Protein AF-A0AAV9CKK7-F1 (afdb_monomer)

Mean predicted aligned error: 11.3 Å

InterPro domains:
  IPR001563 Peptidase S10, serine carboxypeptidase [PF00450] (15-57)
  IPR001563 Peptidase S10, serine carboxypeptidase [PF00450] (59-123)
  IPR001563 Peptidase S10, serine carboxypeptidase [PR00724] (64-74)
  IPR001563 Peptidase S10, serine carboxypeptidase [PR00724] (100-125)
  IPR001563 Peptidase S10, serine carboxypeptidase [PTHR11802] (59-125)
  IPR029058 Alpha/Beta hydrolase fold [G3DSA:3.40.50.1820] (1-57)
  IPR029058 Alpha/Beta hydrolase fold [G3DSA:3.40.50.1820] (58-129)
  IPR029058 Alpha/Bet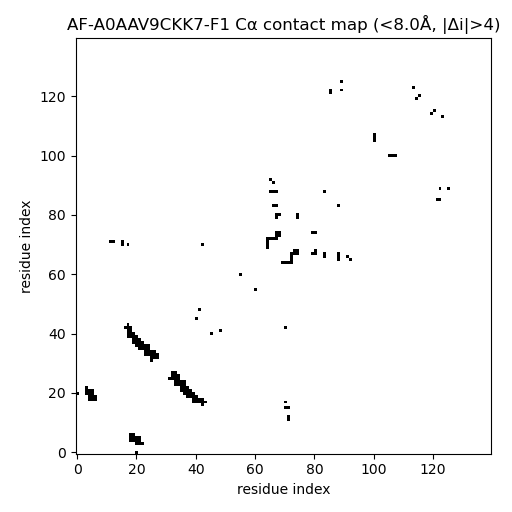a hydrolase fold [SSF53474] (8-125)

Structure (mmCIF, N/CA/C/O backbone):
data_AF-A0AAV9CKK7-F1
#
_entry.id   AF-A0AAV9CKK7-F1
#
loop_
_atom_site.group_PDB
_atom_site.id
_atom_site.type_symbol
_atom_site.label_atom_id
_atom_site.label_alt_id
_atom_site.label_comp_id
_atom_site.label_asym_id
_atom_site.label_entity_id
_atom_site.label_seq_id
_atom_site.pdbx_PDB_ins_code
_atom_site.Cartn_x
_atom_site.Cartn_y
_atom_site.Cartn_z
_atom_site.occupancy
_atom_site.B_iso_or_equiv
_atom_site.auth_seq_id
_atom_site.auth_comp_id
_atom_site.auth_asym_id
_atom_site.auth_atom_id
_atom_site.pdbx_PDB_model_num
ATOM 1 N N . MET A 1 1 ? -9.821 -16.388 -1.585 1.00 60.91 1 MET A N 1
ATOM 2 C CA . MET A 1 1 ? -8.817 -15.464 -2.141 1.00 60.91 1 MET A CA 1
ATOM 3 C C . MET A 1 1 ? -9.269 -14.935 -3.484 1.00 60.91 1 MET A C 1
ATOM 5 O O . MET A 1 1 ? -9.484 -13.742 -3.554 1.00 60.91 1 MET A O 1
ATOM 9 N N . GLU A 1 2 ? -9.561 -15.787 -4.476 1.00 76.69 2 GLU A N 1
ATOM 10 C CA . GLU A 1 2 ? -10.068 -15.324 -5.789 1.00 76.69 2 GLU A CA 1
ATOM 11 C C . GLU A 1 2 ? -11.272 -14.372 -5.714 1.00 76.69 2 GLU A C 1
ATOM 13 O O . GLU A 1 2 ? -11.337 -13.407 -6.459 1.00 76.69 2 GLU A O 1
ATOM 18 N N . ALA A 1 3 ? -12.207 -14.604 -4.786 1.00 87.81 3 ALA A N 1
ATOM 19 C CA . ALA A 1 3 ? -13.375 -13.736 -4.613 1.00 87.81 3 ALA A CA 1
ATOM 20 C C . ALA A 1 3 ? -13.034 -12.309 -4.138 1.00 87.81 3 ALA A C 1
ATOM 22 O O . ALA A 1 3 ? -13.814 -11.395 -4.380 1.00 87.81 3 ALA A O 1
ATOM 23 N N . ASP A 1 4 ? -11.883 -12.134 -3.487 1.00 93.62 4 ASP A N 1
ATOM 24 C CA . ASP A 1 4 ? -11.412 -10.850 -2.961 1.00 93.62 4 ASP A CA 1
ATOM 25 C C . ASP A 1 4 ? -10.362 -10.215 -3.888 1.00 93.62 4 ASP A C 1
ATOM 27 O O . ASP A 1 4 ? -9.793 -9.178 -3.548 1.00 93.62 4 ASP A O 1
ATOM 31 N N . LYS A 1 5 ? -10.058 -10.844 -5.035 1.00 92.69 5 LYS A N 1
ATOM 32 C CA . LYS A 1 5 ? -9.050 -10.359 -5.978 1.00 92.69 5 LYS A CA 1
ATOM 33 C C . LYS A 1 5 ? -9.504 -9.037 -6.593 1.00 92.69 5 LYS A C 1
ATOM 35 O O . LYS A 1 5 ? -10.627 -8.909 -7.078 1.00 92.69 5 LYS A O 1
ATOM 40 N N . ILE A 1 6 ? -8.617 -8.049 -6.564 1.00 92.62 6 ILE A N 1
ATOM 41 C CA . ILE A 1 6 ? -8.845 -6.727 -7.144 1.00 92.62 6 ILE A CA 1
ATOM 42 C C . ILE A 1 6 ? -8.119 -6.673 -8.488 1.00 92.62 6 ILE A C 1
ATOM 44 O O . ILE A 1 6 ? -6.895 -6.584 -8.537 1.00 92.62 6 ILE A O 1
ATOM 48 N N . ASP A 1 7 ? -8.876 -6.681 -9.585 1.00 90.19 7 ASP A N 1
ATOM 49 C CA . ASP A 1 7 ? -8.295 -6.625 -10.934 1.00 90.19 7 ASP A CA 1
ATOM 50 C C . ASP A 1 7 ? -7.576 -5.292 -11.201 1.00 90.19 7 ASP A C 1
ATOM 52 O O . ASP A 1 7 ? -6.510 -5.257 -11.815 1.00 90.19 7 ASP A O 1
ATOM 56 N N . ALA A 1 8 ? -8.159 -4.180 -10.740 1.00 89.06 8 ALA A N 1
ATOM 57 C CA . ALA A 1 8 ? -7.549 -2.856 -10.797 1.00 89.06 8 ALA A CA 1
ATOM 58 C C . ALA A 1 8 ? -8.213 -1.872 -9.818 1.00 89.06 8 ALA A C 1
ATOM 60 O O . ALA A 1 8 ? -9.434 -1.863 -9.654 1.00 89.06 8 ALA A O 1
ATOM 61 N N . LEU A 1 9 ? -7.417 -0.977 -9.234 1.00 87.56 9 LEU A N 1
ATOM 62 C CA . LEU A 1 9 ? -7.882 0.185 -8.481 1.00 87.56 9 LEU A CA 1
ATOM 63 C C . LEU A 1 9 ? -8.178 1.365 -9.415 1.00 87.56 9 LEU A C 1
ATOM 65 O O . LEU A 1 9 ? -7.601 1.514 -10.496 1.00 87.56 9 LEU A O 1
ATOM 69 N N . LEU A 1 10 ? -9.060 2.263 -8.974 1.00 86.69 10 LEU A N 1
ATOM 70 C CA . LEU A 1 10 ? -9.360 3.485 -9.714 1.00 86.69 10 LEU A CA 1
ATOM 71 C C . LEU A 1 10 ? -8.101 4.363 -9.820 1.00 86.69 10 LEU A C 1
ATOM 73 O O . LEU A 1 10 ? -7.563 4.813 -8.813 1.00 86.69 10 LEU A O 1
ATOM 77 N N . GLY A 1 11 ? -7.650 4.628 -11.048 1.00 82.56 11 GLY A N 1
ATOM 78 C CA . GLY A 1 11 ? -6.427 5.396 -11.308 1.00 82.56 11 GLY A CA 1
ATOM 79 C C . GLY A 1 11 ? -5.135 4.574 -11.268 1.00 82.56 11 GLY A C 1
ATOM 80 O O . GLY A 1 11 ? -4.062 5.152 -11.432 1.00 82.56 11 GLY A O 1
ATOM 81 N N . GLN A 1 12 ? -5.223 3.251 -11.096 1.00 84.31 12 GLN A N 1
ATOM 82 C CA . GLN A 1 12 ? -4.065 2.368 -11.184 1.00 84.31 12 GLN A CA 1
ATOM 83 C C . GLN A 1 12 ? -3.480 2.382 -12.608 1.00 84.31 12 GLN A C 1
ATOM 85 O O . GLN A 1 12 ? -4.230 2.256 -13.585 1.00 84.31 12 GLN A O 1
ATOM 90 N N . PRO A 1 13 ? -2.152 2.527 -12.758 1.00 81.00 13 PRO A N 1
ATOM 91 C CA . PRO A 1 13 ? -1.495 2.416 -14.055 1.00 81.00 13 PRO A CA 1
ATOM 92 C C . PRO A 1 13 ? -1.666 1.012 -14.651 1.00 81.00 13 PRO A C 1
ATOM 94 O O . PRO A 1 13 ? -1.811 0.018 -13.942 1.00 81.00 13 PRO A O 1
ATOM 97 N N . LYS A 1 14 ? -1.644 0.920 -15.984 1.00 80.69 14 LYS A N 1
ATOM 98 C CA . LYS A 1 14 ? -1.696 -0.372 -16.683 1.00 80.69 14 LYS A CA 1
ATOM 99 C C . LYS A 1 14 ? -0.351 -1.094 -16.573 1.00 80.69 14 LYS A C 1
ATOM 101 O O . LYS A 1 14 ? 0.686 -0.443 -16.613 1.00 80.69 14 LYS A O 1
ATOM 106 N N . GLY A 1 15 ? -0.382 -2.428 -16.542 1.00 76.88 15 GLY A N 1
ATOM 107 C CA . GLY A 1 15 ? 0.828 -3.262 -16.579 1.00 76.88 15 GLY A CA 1
ATOM 108 C C . GLY A 1 15 ? 1.486 -3.493 -15.219 1.00 76.88 15 GLY A C 1
ATOM 109 O O . GLY A 1 15 ? 2.684 -3.737 -15.161 1.00 76.88 15 GLY A O 1
ATOM 110 N N . VAL A 1 16 ? 0.713 -3.388 -14.139 1.00 79.06 16 VAL A N 1
ATOM 111 C CA . VAL A 1 16 ? 1.151 -3.777 -12.797 1.00 79.06 16 VAL A CA 1
ATOM 112 C C . VAL A 1 16 ? 1.248 -5.302 -12.728 1.00 79.06 16 VAL A C 1
ATOM 114 O O . VAL A 1 16 ? 0.309 -5.986 -13.128 1.00 79.06 16 VAL A O 1
ATOM 117 N N . ASP A 1 17 ? 2.383 -5.806 -12.249 1.00 83.12 17 ASP A N 1
ATOM 118 C CA . ASP A 1 17 ? 2.751 -7.228 -12.291 1.00 83.12 17 ASP A CA 1
ATOM 119 C C . ASP A 1 17 ? 2.744 -7.857 -10.890 1.00 83.12 17 ASP A C 1
ATOM 121 O O . ASP A 1 17 ? 3.752 -8.357 -10.404 1.00 83.12 17 ASP A O 1
ATOM 125 N N . PHE A 1 18 ? 1.616 -7.749 -10.191 1.00 86.31 18 PHE A N 1
ATOM 126 C CA . PHE A 1 18 ? 1.362 -8.456 -8.937 1.00 86.31 18 PHE A CA 1
ATOM 127 C C . PHE A 1 18 ? -0.136 -8.568 -8.674 1.00 86.31 18 PHE A C 1
ATOM 129 O O . PHE A 1 18 ? -0.938 -7.772 -9.171 1.00 86.31 18 PHE A O 1
ATOM 136 N N . ASP A 1 19 ? -0.493 -9.530 -7.830 1.00 90.44 19 ASP A N 1
ATOM 137 C CA . ASP A 1 19 ? -1.859 -9.706 -7.368 1.00 90.44 19 ASP A CA 1
ATOM 138 C C . ASP A 1 19 ? -2.134 -8.873 -6.109 1.00 90.44 19 ASP A C 1
ATOM 140 O O . ASP A 1 19 ? -1.287 -8.717 -5.228 1.00 90.44 19 ASP A O 1
ATOM 144 N N . GLN A 1 20 ? -3.351 -8.344 -6.020 1.00 91.88 20 GLN A N 1
ATOM 145 C CA . GLN A 1 20 ? -3.849 -7.584 -4.876 1.00 91.88 20 GLN A CA 1
ATOM 146 C C . GLN A 1 20 ? -5.255 -8.057 -4.511 1.00 91.88 20 GLN A C 1
ATOM 148 O O . GLN A 1 20 ? -6.040 -8.471 -5.368 1.00 91.88 20 GLN A O 1
ATOM 153 N N . TYR A 1 21 ? -5.567 -7.986 -3.225 1.00 94.25 21 TYR A N 1
ATOM 154 C CA . TYR A 1 21 ? -6.784 -8.525 -2.643 1.00 94.25 21 TYR A CA 1
ATOM 155 C C . TYR A 1 21 ? -7.328 -7.561 -1.597 1.00 94.25 21 TYR A C 1
ATOM 157 O O . TYR A 1 21 ? -6.562 -6.937 -0.860 1.00 94.25 21 TYR A O 1
ATOM 165 N N . GLY A 1 22 ? -8.646 -7.454 -1.492 1.00 94.88 22 GLY A N 1
ATOM 166 C CA . GLY A 1 22 ? -9.281 -6.658 -0.451 1.00 94.88 22 GLY A CA 1
ATOM 167 C C . GLY A 1 22 ? -10.633 -7.221 -0.063 1.00 94.88 22 GLY A C 1
ATOM 168 O O . GLY A 1 22 ? -11.443 -7.569 -0.918 1.00 94.88 22 GLY A 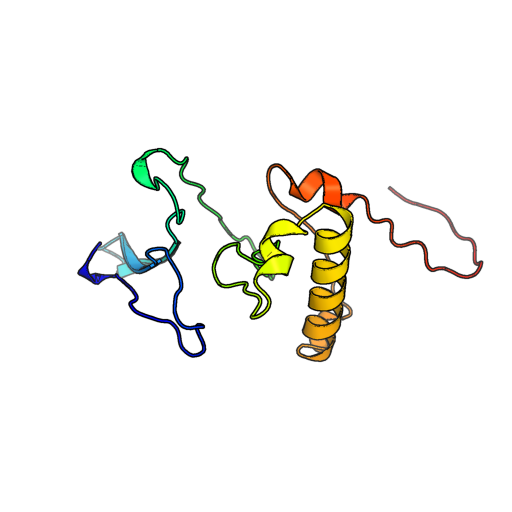O 1
ATOM 169 N N . GLY A 1 23 ? -10.888 -7.297 1.238 1.00 95.31 23 GLY A N 1
ATOM 170 C CA . GLY A 1 23 ? -12.098 -7.932 1.740 1.00 95.31 23 GLY A CA 1
ATOM 171 C C . GLY A 1 23 ? -12.256 -7.811 3.246 1.00 95.31 23 GLY A C 1
ATOM 172 O O . GLY A 1 23 ? -11.490 -7.127 3.925 1.00 95.31 23 GLY A O 1
ATOM 173 N N . TYR A 1 24 ? -13.273 -8.487 3.774 1.00 94.94 24 TYR A N 1
ATOM 174 C CA . TYR A 1 24 ? -13.552 -8.547 5.205 1.00 94.94 24 TYR A CA 1
ATOM 175 C C . TYR A 1 24 ? -13.381 -9.971 5.721 1.00 94.94 24 TYR A C 1
ATOM 177 O O . TYR A 1 24 ? -13.935 -10.913 5.160 1.00 94.94 24 TYR A O 1
ATOM 185 N N . VAL A 1 25 ? -12.683 -10.114 6.845 1.00 95.88 25 VAL A N 1
ATOM 186 C CA . VAL A 1 25 ? -12.599 -11.373 7.591 1.00 95.88 25 VAL A CA 1
ATOM 187 C C . VAL A 1 25 ? -13.426 -11.238 8.862 1.00 95.88 25 VAL A C 1
ATOM 189 O O . VAL A 1 25 ? -13.166 -10.364 9.692 1.00 95.88 25 VAL A O 1
ATOM 192 N N . THR A 1 26 ? -14.441 -12.089 9.027 1.00 96.38 26 THR A N 1
ATOM 193 C CA . THR A 1 26 ? -15.234 -12.152 10.261 1.00 96.38 26 THR A CA 1
ATOM 194 C C . THR A 1 26 ? -14.362 -12.646 11.411 1.00 96.38 26 THR A C 1
ATOM 196 O O . THR A 1 26 ? -13.825 -13.749 11.361 1.00 96.38 26 THR A O 1
ATOM 199 N N . VAL A 1 27 ? -14.247 -11.837 12.463 1.00 97.00 27 VAL A N 1
ATOM 200 C CA . VAL A 1 27 ? -13.470 -12.155 13.673 1.00 97.00 27 VAL A CA 1
ATOM 201 C C . VAL A 1 27 ? -14.357 -12.547 14.849 1.00 97.00 27 VAL A C 1
ATOM 203 O O . VAL A 1 27 ? -13.896 -13.201 15.779 1.00 97.00 27 VAL A O 1
ATOM 206 N N . ASP A 1 28 ? -15.635 -12.163 14.817 1.00 95.44 28 ASP A N 1
ATOM 207 C CA . ASP A 1 28 ? -16.615 -12.592 15.807 1.00 95.44 28 ASP A CA 1
ATOM 208 C C . ASP A 1 28 ? -18.019 -12.653 15.191 1.00 95.44 28 ASP A C 1
ATOM 210 O O . ASP A 1 28 ? -18.649 -11.608 15.007 1.00 95.44 28 ASP A O 1
ATOM 214 N N . PRO A 1 29 ? -18.532 -13.850 14.864 1.00 94.81 29 PRO A N 1
ATOM 215 C CA . PRO A 1 29 ? -19.837 -13.986 14.230 1.00 94.81 29 PRO A CA 1
ATOM 216 C C . PRO A 1 29 ? -21.000 -13.674 15.181 1.00 94.81 29 PRO A C 1
ATOM 218 O O . PRO A 1 29 ? -22.026 -13.177 14.725 1.00 94.81 29 PRO A O 1
ATOM 221 N N . ASN A 1 30 ? -20.847 -13.902 16.491 1.00 97.25 30 ASN A N 1
ATOM 222 C CA . ASN A 1 30 ? -21.918 -13.663 17.468 1.00 97.25 30 ASN A CA 1
ATOM 223 C C . ASN A 1 30 ? -22.214 -12.168 17.626 1.00 97.25 30 ASN A C 1
ATOM 225 O O . ASN A 1 30 ? -23.351 -11.780 17.879 1.00 97.25 30 ASN A O 1
ATOM 229 N N . TYR A 1 31 ? -21.183 -11.338 17.455 1.00 95.50 31 TYR A N 1
ATOM 230 C CA . TYR A 1 31 ? -21.276 -9.881 17.534 1.00 95.50 31 TYR A CA 1
ATOM 231 C C . TYR A 1 31 ? -21.141 -9.191 16.168 1.00 95.50 31 TYR A C 1
ATOM 233 O O . TYR A 1 31 ? -21.035 -7.968 16.112 1.00 95.50 31 TYR A O 1
ATOM 241 N N . GLY A 1 32 ? -21.112 -9.954 15.069 1.00 95.06 32 GLY A N 1
ATOM 242 C CA . GLY A 1 32 ? -20.991 -9.424 13.708 1.00 95.06 32 GLY A CA 1
ATOM 243 C C . GLY A 1 32 ? -19.711 -8.619 13.450 1.00 95.06 32 GLY A C 1
ATOM 244 O O . GLY A 1 32 ? -19.714 -7.716 12.617 1.00 95.06 32 GLY A O 1
ATOM 245 N N . ARG A 1 33 ? -18.617 -8.898 14.169 1.00 96.81 33 ARG A N 1
ATOM 246 C CA . ARG A 1 33 ? -17.355 -8.167 13.996 1.00 96.81 33 ARG A CA 1
ATOM 247 C C . ARG A 1 33 ? -16.575 -8.737 12.823 1.00 96.81 33 ARG A C 1
ATOM 249 O O . ARG A 1 33 ? -16.326 -9.942 12.761 1.00 96.81 33 ARG A O 1
ATOM 256 N N . ALA A 1 34 ? -16.117 -7.855 11.947 1.00 96.00 34 ALA A N 1
ATOM 257 C CA . ALA A 1 34 ? -15.219 -8.180 10.854 1.00 96.00 34 ALA A CA 1
ATOM 258 C C . ALA A 1 34 ? -14.134 -7.108 10.727 1.00 96.00 34 ALA A C 1
ATOM 260 O O . ALA A 1 34 ? -14.373 -5.940 11.038 1.00 96.00 34 ALA A O 1
ATOM 261 N N . LEU A 1 35 ? -12.951 -7.514 10.275 1.00 94.75 35 LEU A N 1
ATOM 262 C CA . LEU A 1 35 ? -11.846 -6.612 9.969 1.00 94.75 35 LEU A CA 1
ATOM 263 C C . LEU A 1 35 ? -11.639 -6.569 8.462 1.00 94.75 35 LEU A C 1
ATOM 265 O O . LEU A 1 35 ? -11.639 -7.609 7.805 1.00 94.75 35 LEU A O 1
ATOM 269 N N . PHE A 1 36 ? -11.474 -5.361 7.931 1.00 94.69 36 PHE A N 1
ATOM 270 C CA . PHE A 1 36 ? -11.062 -5.171 6.549 1.00 94.69 36 PHE A CA 1
ATOM 271 C C . PHE A 1 36 ? -9.565 -5.455 6.412 1.00 94.69 36 PHE A C 1
ATOM 273 O O . PHE A 1 36 ? -8.783 -5.071 7.286 1.00 94.69 36 PHE A O 1
ATOM 280 N N . TYR A 1 37 ? -9.171 -6.071 5.303 1.00 93.12 37 TYR A N 1
ATOM 281 C CA . TYR A 1 37 ? -7.777 -6.201 4.904 1.00 93.12 37 TYR A CA 1
ATOM 282 C C . TYR A 1 37 ? -7.593 -5.732 3.463 1.00 93.12 37 TYR A C 1
ATOM 284 O O . TYR A 1 37 ? -8.500 -5.839 2.638 1.00 93.12 37 TYR A O 1
ATOM 292 N N . TYR A 1 38 ? -6.392 -5.244 3.178 1.00 92.12 38 TYR A N 1
ATOM 293 C CA . TYR A 1 38 ? -5.887 -5.031 1.832 1.00 92.12 38 TYR A CA 1
ATOM 294 C C . TYR A 1 38 ? -4.501 -5.668 1.766 1.00 92.12 38 TYR A C 1
ATOM 296 O O . TYR A 1 38 ? -3.647 -5.376 2.605 1.00 92.12 38 TYR A O 1
ATOM 304 N N . PHE A 1 39 ? -4.315 -6.592 0.831 1.00 91.19 39 PHE A N 1
ATOM 305 C CA . PHE A 1 39 ? -3.114 -7.406 0.692 1.00 91.19 39 PHE A CA 1
ATOM 306 C C . PHE A 1 39 ? -2.570 -7.282 -0.726 1.00 91.19 39 PHE A C 1
ATOM 308 O O . PHE A 1 39 ? -3.331 -7.310 -1.688 1.00 91.19 39 PHE A O 1
ATOM 315 N N . VAL A 1 40 ? -1.254 -7.159 -0.838 1.00 90.38 40 VAL A N 1
ATOM 316 C CA . VAL A 1 40 ? -0.530 -7.080 -2.103 1.00 90.38 40 VAL A CA 1
ATOM 317 C C . VAL A 1 40 ? 0.561 -8.140 -2.076 1.00 90.38 40 VAL A C 1
ATOM 319 O O . VAL A 1 40 ? 1.335 -8.210 -1.118 1.00 90.38 40 VAL A O 1
ATOM 322 N N . GLU A 1 41 ? 0.612 -8.977 -3.106 1.00 89.56 41 GLU A N 1
ATOM 323 C CA . GLU A 1 41 ? 1.670 -9.967 -3.258 1.00 89.56 41 GLU A CA 1
ATOM 324 C C . GLU A 1 41 ? 2.967 -9.340 -3.771 1.00 89.56 41 GLU A C 1
ATOM 326 O O . GLU A 1 41 ? 2.983 -8.318 -4.454 1.00 89.56 41 GLU A O 1
ATOM 331 N N . SER A 1 42 ? 4.091 -9.993 -3.469 1.00 85.56 42 SER A N 1
ATOM 332 C CA . SER A 1 42 ? 5.353 -9.634 -4.108 1.00 85.56 42 SER A CA 1
ATOM 333 C C . SER A 1 42 ? 5.297 -9.976 -5.605 1.00 85.56 42 SER A C 1
ATOM 335 O O . SER A 1 42 ? 4.927 -11.100 -5.938 1.00 85.56 42 SER A O 1
ATOM 337 N N . PRO A 1 43 ? 5.740 -9.084 -6.508 1.00 80.44 43 PRO A N 1
ATOM 338 C CA . PRO A 1 43 ? 5.672 -9.305 -7.958 1.00 80.44 43 PRO A CA 1
ATOM 339 C C . PRO A 1 43 ? 6.51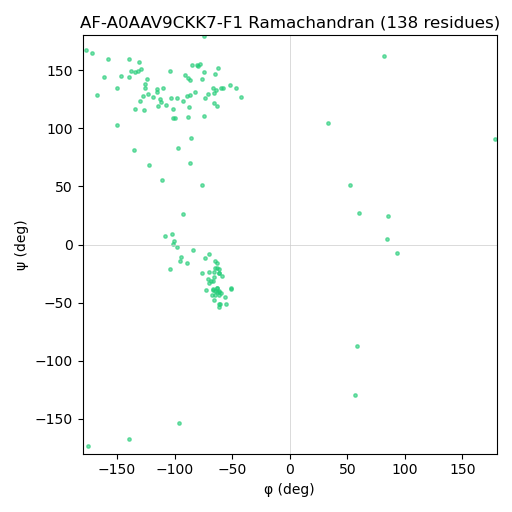5 -10.494 -8.459 1.00 80.44 43 PRO A C 1
ATOM 341 O O . PRO A 1 43 ? 6.335 -10.971 -9.576 1.00 80.44 43 PRO A O 1
ATOM 344 N N . HIS A 1 44 ? 7.462 -10.999 -7.657 1.00 79.50 44 HIS A N 1
ATOM 345 C CA . HIS A 1 44 ? 8.389 -12.052 -8.077 1.00 79.50 44 HIS A CA 1
ATOM 346 C C . HIS A 1 44 ? 8.530 -13.151 -7.021 1.00 79.50 44 HIS A C 1
ATOM 348 O O . HIS A 1 44 ? 9.077 -12.918 -5.939 1.00 79.50 44 HIS A O 1
ATOM 354 N N . ASN A 1 45 ? 8.114 -14.372 -7.378 1.00 81.31 45 ASN A N 1
ATOM 355 C CA . ASN A 1 45 ? 8.137 -15.561 -6.518 1.00 81.31 45 ASN A CA 1
ATOM 356 C C . ASN A 1 45 ? 7.452 -15.306 -5.165 1.00 81.31 45 ASN A C 1
ATOM 358 O O . ASN A 1 45 ? 8.052 -15.560 -4.119 1.00 81.31 45 ASN A O 1
ATOM 362 N N . SER A 1 46 ? 6.220 -14.776 -5.186 1.00 82.25 46 SER A N 1
ATOM 363 C CA . SER A 1 46 ? 5.467 -14.392 -3.981 1.00 82.25 46 SER A CA 1
ATOM 364 C C . SER A 1 46 ? 5.407 -15.505 -2.935 1.00 82.25 46 SER A C 1
ATOM 366 O O . SER A 1 46 ? 5.564 -15.230 -1.748 1.00 82.25 46 SER A O 1
ATOM 368 N N . SER A 1 47 ? 5.293 -16.761 -3.373 1.00 86.50 47 SER A N 1
ATOM 369 C CA . SER A 1 47 ? 5.243 -17.940 -2.500 1.00 86.50 47 SER A CA 1
ATOM 370 C C . SER A 1 47 ? 6.496 -18.154 -1.638 1.00 86.50 47 SER A C 1
ATOM 372 O O . SER A 1 47 ? 6.391 -18.765 -0.578 1.00 86.50 47 SER A O 1
ATOM 374 N N . ASP A 1 48 ? 7.658 -17.638 -2.053 1.00 88.50 48 ASP A N 1
ATOM 375 C CA . ASP A 1 48 ? 8.927 -17.766 -1.318 1.00 88.50 48 ASP A CA 1
ATOM 376 C C . ASP A 1 48 ? 9.246 -16.525 -0.466 1.00 88.50 48 ASP A C 1
ATOM 378 O O . ASP A 1 48 ? 10.289 -16.464 0.196 1.00 88.50 48 ASP A O 1
ATOM 382 N N . LYS A 1 49 ? 8.401 -15.486 -0.513 1.00 83.44 49 LYS A N 1
ATOM 383 C CA . LYS A 1 49 ? 8.632 -14.232 0.212 1.00 83.44 49 LYS A CA 1
ATOM 384 C C . LYS A 1 49 ? 8.003 -14.270 1.606 1.00 83.44 49 LYS A C 1
ATOM 386 O O . LYS A 1 49 ? 6.948 -14.873 1.795 1.00 83.44 49 LYS A O 1
ATOM 391 N N . PRO A 1 50 ? 8.632 -13.619 2.602 1.00 85.25 50 PRO A N 1
ATOM 392 C CA . PRO A 1 50 ? 8.036 -13.494 3.924 1.00 85.25 50 PRO A CA 1
ATOM 393 C C . PRO A 1 50 ? 6.755 -12.652 3.868 1.00 85.25 50 PRO A C 1
ATOM 395 O O . PRO A 1 50 ? 6.657 -11.697 3.099 1.00 85.25 50 PRO A O 1
ATOM 398 N N . LEU A 1 51 ? 5.795 -12.986 4.731 1.00 85.88 51 LEU A N 1
ATOM 399 C CA . LEU A 1 51 ? 4.580 -12.203 4.930 1.00 85.88 51 LEU A CA 1
ATOM 400 C C . LEU A 1 51 ? 4.828 -11.113 5.977 1.00 85.88 51 LEU A C 1
ATOM 402 O O . LEU A 1 51 ? 5.268 -11.410 7.088 1.00 85.88 51 LEU A O 1
ATOM 406 N N . VAL A 1 52 ? 4.489 -9.871 5.639 1.00 83.56 52 VAL A N 1
ATOM 407 C CA . VAL A 1 52 ? 4.550 -8.729 6.558 1.00 83.56 52 VAL A CA 1
ATOM 408 C C . VAL A 1 52 ? 3.130 -8.267 6.866 1.00 83.56 52 VAL A C 1
ATOM 410 O O . VAL A 1 52 ? 2.365 -7.937 5.962 1.00 83.56 52 VAL A O 1
ATOM 413 N N . LEU A 1 53 ? 2.772 -8.248 8.152 1.00 84.75 53 LEU A N 1
ATOM 414 C CA . LEU A 1 53 ? 1.508 -7.697 8.634 1.00 84.75 53 LEU A CA 1
ATOM 415 C C . LEU A 1 53 ? 1.753 -6.307 9.217 1.00 84.75 53 LEU A C 1
ATOM 417 O O . LEU A 1 53 ? 2.428 -6.172 10.237 1.00 84.75 53 LEU A O 1
ATOM 421 N N . TRP A 1 54 ? 1.150 -5.288 8.610 1.00 81.69 54 TRP A N 1
ATOM 422 C CA . TRP A 1 54 ? 1.200 -3.925 9.124 1.00 81.69 54 TRP A CA 1
ATOM 423 C C . TRP A 1 54 ? -0.063 -3.579 9.923 1.00 81.69 54 TRP A C 1
ATOM 425 O O . TRP A 1 54 ? -1.178 -3.681 9.411 1.00 81.69 54 TRP A O 1
ATOM 435 N N . LEU A 1 55 ? 0.105 -3.117 11.167 1.00 79.19 55 LEU A N 1
ATOM 436 C CA . LEU A 1 55 ? -0.991 -2.698 12.046 1.00 79.19 55 LEU A CA 1
ATOM 437 C C . LEU A 1 55 ? -0.853 -1.217 12.410 1.00 79.19 55 LEU A C 1
ATOM 439 O O . LEU A 1 55 ? 0.174 -0.782 12.926 1.00 79.19 55 LEU A O 1
ATOM 443 N N . ASN A 1 56 ? -1.913 -0.444 12.178 1.00 76.50 56 ASN A N 1
ATOM 444 C CA . ASN A 1 56 ? -1.967 0.967 12.556 1.00 76.50 56 ASN A CA 1
ATOM 445 C C . ASN A 1 56 ? -2.451 1.134 14.006 1.00 76.50 56 ASN A C 1
ATOM 447 O O . ASN A 1 56 ? -3.369 0.443 14.447 1.00 76.50 56 ASN A O 1
ATOM 451 N N . GLY A 1 57 ? -1.860 2.091 14.728 1.00 74.62 57 GLY A N 1
ATOM 452 C CA . GLY A 1 57 ? -2.369 2.596 16.009 1.00 74.62 57 GLY A CA 1
ATOM 453 C C . GLY A 1 57 ? -3.210 3.870 15.841 1.00 74.62 57 GLY A C 1
ATOM 454 O O . GLY A 1 57 ? -3.757 4.134 14.774 1.00 74.62 57 GLY A O 1
ATOM 455 N N . ALA A 1 58 ? -3.271 4.713 16.879 1.00 77.00 58 ALA A N 1
ATOM 456 C CA . ALA A 1 58 ? -3.938 6.024 16.852 1.00 77.00 58 ALA A CA 1
ATOM 457 C C . ALA A 1 58 ? -3.116 7.101 16.102 1.00 77.00 58 ALA A C 1
ATOM 459 O O . ALA A 1 58 ? -2.850 8.179 16.632 1.00 77.00 58 ALA A O 1
ATOM 460 N N . ALA A 1 59 ? -2.680 6.800 14.876 1.00 80.06 59 ALA A N 1
ATOM 461 C CA . ALA A 1 59 ? -1.868 7.680 14.040 1.00 80.06 59 ALA A CA 1
ATOM 462 C C . ALA A 1 59 ? -2.439 7.786 12.619 1.00 80.06 59 ALA A C 1
ATOM 464 O O . ALA A 1 59 ? -3.152 6.904 12.146 1.00 80.06 59 ALA A O 1
ATOM 465 N N . ASN A 1 60 ? -2.104 8.877 11.927 1.00 83.12 60 ASN A N 1
ATOM 466 C CA . ASN A 1 60 ? -2.347 8.991 10.490 1.00 83.12 60 ASN A CA 1
ATOM 467 C C . ASN A 1 60 ? -1.123 8.392 9.795 1.00 83.12 60 ASN A C 1
ATOM 469 O O . ASN A 1 60 ? -0.019 8.892 10.001 1.00 83.12 60 ASN A O 1
ATOM 473 N N . VAL A 1 61 ? -1.312 7.328 9.018 1.00 84.88 61 VAL A N 1
ATOM 474 C CA . VAL A 1 61 ? -0.215 6.601 8.366 1.00 84.88 61 VAL A CA 1
ATOM 475 C C . VAL A 1 61 ? -0.355 6.737 6.855 1.00 84.88 61 VAL A C 1
ATOM 477 O O . VAL A 1 61 ? -1.439 6.536 6.311 1.00 84.88 61 VAL A O 1
ATOM 480 N N . ILE A 1 62 ? 0.741 7.101 6.191 1.00 87.25 62 ILE A N 1
ATOM 481 C CA . ILE A 1 62 ? 0.852 7.140 4.731 1.00 87.25 62 ILE A CA 1
ATOM 482 C C . ILE A 1 62 ? 1.837 6.047 4.339 1.00 87.25 62 ILE A C 1
ATOM 484 O O . ILE A 1 62 ? 2.968 6.039 4.821 1.00 87.25 62 ILE A O 1
ATOM 488 N N . PHE A 1 63 ? 1.407 5.151 3.458 1.00 86.19 63 PHE A N 1
ATOM 489 C CA . PHE A 1 63 ? 2.269 4.138 2.863 1.00 86.19 63 PHE A CA 1
ATOM 490 C C . PHE A 1 63 ? 2.817 4.678 1.548 1.00 86.19 63 PHE A C 1
ATOM 492 O O . PHE A 1 63 ? 2.046 5.083 0.678 1.00 86.19 63 PHE A O 1
ATOM 499 N N . LEU A 1 64 ? 4.142 4.712 1.429 1.00 87.81 64 LEU A N 1
ATOM 500 C CA . LEU A 1 64 ? 4.839 5.114 0.215 1.00 87.81 64 LEU A CA 1
ATOM 501 C C . LEU A 1 64 ? 5.594 3.908 -0.342 1.00 87.81 64 LEU A C 1
ATOM 503 O O . LEU A 1 64 ? 6.484 3.377 0.318 1.00 87.81 64 LEU A O 1
ATOM 507 N N . GLU A 1 65 ? 5.256 3.505 -1.563 1.00 86.50 65 GLU A N 1
ATOM 508 C CA . GLU A 1 65 ? 5.970 2.462 -2.299 1.00 86.50 65 GLU A CA 1
ATOM 509 C C . GLU A 1 65 ? 7.114 3.106 -3.091 1.00 86.50 65 GLU A C 1
ATOM 511 O O . GLU A 1 65 ? 6.882 3.879 -4.021 1.00 86.50 65 GLU A O 1
ATOM 516 N N . SER A 1 66 ? 8.354 2.850 -2.676 1.00 88.56 66 SER A N 1
ATOM 517 C CA . SER A 1 66 ? 9.562 3.495 -3.201 1.00 88.56 66 SER A CA 1
ATOM 518 C C . SER A 1 66 ? 10.734 2.501 -3.184 1.00 88.56 66 SER A C 1
ATOM 520 O O . SER A 1 66 ? 10.796 1.684 -2.258 1.00 88.56 66 SER A O 1
ATOM 522 N N . PRO A 1 67 ? 11.668 2.538 -4.158 1.00 89.50 67 PRO A N 1
ATOM 523 C CA . PRO A 1 67 ? 11.741 3.460 -5.300 1.00 89.50 67 PRO A CA 1
ATOM 524 C C . PRO A 1 67 ? 10.714 3.160 -6.399 1.00 89.50 67 PRO A C 1
ATOM 526 O O . PRO A 1 67 ? 9.931 2.216 -6.320 1.00 89.50 67 PRO A O 1
ATOM 529 N N . ILE A 1 68 ? 10.730 3.969 -7.458 1.00 86.44 68 ILE A N 1
ATOM 530 C CA . ILE A 1 68 ? 10.006 3.687 -8.702 1.00 86.44 68 ILE A CA 1
ATOM 531 C C . ILE A 1 68 ? 10.229 2.233 -9.171 1.00 86.44 68 ILE A C 1
ATOM 533 O O . ILE A 1 68 ? 11.348 1.711 -9.179 1.00 86.44 68 ILE A O 1
ATOM 537 N N . GLY A 1 69 ? 9.140 1.570 -9.556 1.00 82.69 69 GLY A N 1
ATOM 538 C CA . GLY A 1 69 ? 9.086 0.139 -9.856 1.00 82.69 69 GLY A CA 1
ATOM 539 C C . GLY A 1 69 ? 8.682 -0.752 -8.680 1.00 82.69 69 GLY A C 1
ATOM 540 O O . GLY A 1 69 ? 8.470 -1.943 -8.892 1.00 82.69 69 GLY A O 1
ATOM 541 N N . VAL A 1 70 ? 8.551 -0.211 -7.464 1.00 82.19 70 VAL A N 1
ATOM 542 C CA . VAL A 1 70 ? 7.960 -0.928 -6.323 1.00 82.19 70 VAL A CA 1
ATOM 543 C C . VAL A 1 70 ? 6.455 -0.690 -6.290 1.00 82.19 70 VAL A C 1
ATOM 545 O O . VAL A 1 70 ? 6.006 0.456 -6.294 1.00 82.19 70 VAL A O 1
ATOM 548 N N . GLY A 1 71 ? 5.683 -1.776 -6.222 1.00 80.69 71 GLY A N 1
ATOM 549 C CA . GLY A 1 71 ? 4.229 -1.701 -6.143 1.00 80.69 71 GLY A CA 1
ATOM 550 C C . GLY A 1 71 ? 3.639 -0.925 -7.323 1.00 80.69 71 GLY A C 1
ATOM 551 O O . GLY A 1 71 ? 3.972 -1.180 -8.483 1.00 80.69 71 GLY A O 1
ATOM 552 N N . PHE A 1 72 ? 2.775 0.045 -7.043 1.00 82.75 72 PHE A N 1
ATOM 553 C CA . PHE A 1 72 ? 2.131 0.862 -8.074 1.00 82.75 72 PHE A CA 1
ATOM 554 C C . PHE A 1 72 ? 2.967 2.060 -8.546 1.00 82.75 72 PHE A C 1
ATOM 556 O O . PHE A 1 72 ? 2.549 2.764 -9.472 1.00 82.75 72 PHE A O 1
ATOM 563 N N . SER A 1 73 ? 4.127 2.321 -7.941 1.00 86.62 73 SER A N 1
ATOM 564 C CA . SER A 1 73 ? 5.016 3.409 -8.359 1.00 86.62 73 SER A CA 1
ATOM 565 C C . SER A 1 73 ? 5.728 3.048 -9.664 1.00 86.62 73 SER A C 1
ATOM 567 O O . SER A 1 73 ? 6.399 2.025 -9.745 1.00 86.62 73 SER A O 1
ATOM 569 N N . TYR A 1 74 ? 5.633 3.895 -10.694 1.00 87.38 74 TYR A N 1
ATOM 570 C CA . TYR A 1 74 ? 6.169 3.608 -12.032 1.00 87.38 74 TYR A CA 1
ATOM 571 C C . TYR A 1 74 ? 6.828 4.831 -12.682 1.00 87.38 74 TYR A C 1
ATOM 573 O O . TYR A 1 74 ? 6.539 5.976 -12.334 1.00 87.38 74 TYR A O 1
ATOM 581 N N . SER A 1 75 ? 7.682 4.574 -13.674 1.00 87.88 75 SER A N 1
ATOM 582 C CA . SER A 1 75 ? 8.174 5.573 -14.627 1.00 87.88 75 SER A CA 1
ATOM 583 C C . SER A 1 75 ? 7.880 5.133 -16.061 1.00 87.88 75 SER A C 1
ATOM 585 O O . SER A 1 75 ? 8.005 3.956 -16.408 1.00 87.88 75 SER A O 1
ATOM 587 N N . ASN A 1 76 ? 7.524 6.088 -16.919 1.00 88.69 76 ASN A N 1
ATOM 588 C CA . ASN A 1 76 ? 7.412 5.858 -18.364 1.00 88.69 76 ASN A CA 1
ATOM 589 C C . ASN A 1 76 ? 8.790 5.728 -19.041 1.00 88.69 76 ASN A C 1
ATOM 591 O O . ASN A 1 76 ? 8.876 5.317 -20.197 1.00 88.69 76 ASN A O 1
ATOM 595 N N . THR A 1 77 ? 9.869 6.070 -18.335 1.00 89.44 77 THR A N 1
ATOM 596 C CA . THR A 1 77 ? 11.238 6.017 -18.842 1.00 89.44 77 THR A CA 1
ATOM 597 C C . THR A 1 77 ? 11.921 4.749 -18.338 1.00 89.44 77 THR A C 1
ATOM 599 O O . THR A 1 77 ? 12.284 4.632 -17.170 1.00 89.44 77 THR A O 1
ATOM 602 N N . SER A 1 78 ? 12.151 3.785 -19.232 1.00 87.44 78 SER A N 1
ATOM 603 C CA . SER A 1 78 ? 12.683 2.463 -18.867 1.00 87.44 78 SER A CA 1
ATOM 604 C C . SER A 1 78 ? 14.079 2.491 -18.230 1.00 87.44 78 SER A C 1
ATOM 606 O O . SER A 1 78 ? 14.441 1.562 -17.511 1.00 87.44 78 SER A O 1
ATOM 608 N N . SER A 1 79 ? 14.894 3.520 -18.494 1.00 89.00 79 SER A N 1
ATOM 609 C CA . SER A 1 79 ? 16.208 3.663 -17.853 1.00 89.00 79 SER A CA 1
ATOM 610 C C . SER A 1 79 ? 16.106 4.000 -16.371 1.00 89.00 79 SER A C 1
ATOM 612 O O . SER A 1 79 ? 17.031 3.676 -15.635 1.00 89.00 79 SER A O 1
ATOM 614 N N . ASP A 1 80 ? 14.999 4.590 -15.916 1.00 87.94 80 ASP A N 1
ATOM 615 C CA . ASP A 1 80 ? 14.854 4.987 -14.519 1.00 87.94 80 ASP A CA 1
ATOM 616 C C . ASP A 1 80 ? 14.882 3.780 -13.572 1.00 87.94 80 ASP A C 1
ATOM 618 O O . ASP A 1 80 ? 15.571 3.825 -12.559 1.00 87.94 80 ASP A O 1
ATOM 622 N N . TYR A 1 81 ? 14.290 2.650 -13.974 1.00 85.19 81 TYR A N 1
ATOM 623 C CA . TYR A 1 81 ? 14.333 1.389 -13.218 1.00 85.19 81 TYR A CA 1
ATOM 624 C C . TYR A 1 81 ? 15.757 0.834 -13.019 1.00 85.19 81 TYR A C 1
ATOM 626 O O . TYR A 1 81 ? 15.985 0.025 -12.124 1.00 85.19 81 TYR A O 1
ATOM 634 N N . LYS A 1 82 ? 16.726 1.249 -13.850 1.00 86.38 82 LYS A N 1
ATOM 635 C CA . LYS A 1 82 ? 18.146 0.861 -13.736 1.00 86.38 82 LYS A CA 1
ATOM 636 C C . LYS A 1 82 ? 18.988 1.876 -12.966 1.00 86.38 82 LYS A C 1
ATOM 638 O O . LYS A 1 82 ? 20.127 1.577 -12.627 1.00 86.38 82 LYS A O 1
ATOM 643 N N . LEU A 1 83 ? 18.449 3.072 -12.750 1.00 84.12 83 LEU A N 1
ATOM 644 C CA . LEU A 1 83 ? 19.110 4.194 -12.085 1.00 84.12 83 LEU A CA 1
ATOM 645 C C . LEU A 1 83 ? 18.636 4.356 -10.635 1.00 84.12 83 LEU A C 1
ATOM 647 O O . LEU A 1 83 ? 18.948 5.361 -10.000 1.00 84.12 83 LEU A O 1
ATOM 651 N N . ASN A 1 84 ? 17.872 3.388 -10.122 1.00 83.19 84 ASN A N 1
ATOM 652 C CA . ASN A 1 84 ? 17.502 3.326 -8.717 1.00 83.19 84 ASN A CA 1
ATOM 653 C C . ASN A 1 84 ? 18.766 3.270 -7.845 1.00 83.19 84 ASN A C 1
ATOM 655 O O . ASN A 1 84 ? 19.700 2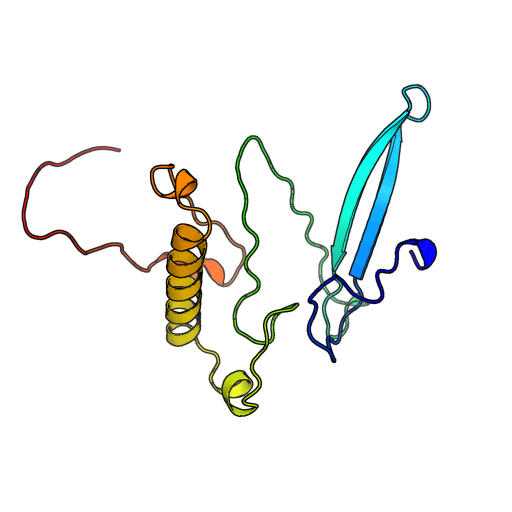.516 -8.121 1.00 83.19 84 ASN A O 1
ATOM 659 N N . GLY A 1 85 ? 18.775 4.072 -6.786 1.00 82.69 85 GLY A N 1
ATOM 660 C CA . GLY A 1 85 ? 19.863 4.183 -5.820 1.00 82.69 85 GLY A CA 1
ATOM 661 C C . GLY A 1 85 ? 19.438 5.053 -4.642 1.00 82.69 85 GLY A C 1
ATOM 662 O O . GLY A 1 85 ? 18.422 5.748 -4.731 1.00 82.69 85 GLY A O 1
ATOM 663 N N . ASP A 1 86 ? 20.190 5.005 -3.544 1.00 82.12 86 ASP A N 1
ATOM 664 C CA . ASP A 1 86 ? 19.800 5.635 -2.274 1.00 82.12 86 ASP A CA 1
ATOM 665 C C . ASP A 1 86 ? 19.521 7.140 -2.420 1.00 82.12 86 ASP A C 1
ATOM 667 O O . ASP A 1 86 ? 18.490 7.618 -1.955 1.00 82.12 86 ASP A O 1
ATOM 671 N N . GLU A 1 87 ? 20.390 7.871 -3.127 1.00 83.81 87 GLU A N 1
ATOM 672 C CA . GLU A 1 87 ? 20.266 9.322 -3.341 1.00 83.81 87 GLU A CA 1
ATOM 673 C C . GLU A 1 87 ? 18.984 9.680 -4.101 1.00 83.81 87 GLU A C 1
ATOM 675 O O . GLU A 1 87 ? 18.145 10.418 -3.590 1.00 83.81 87 GLU A O 1
ATOM 680 N N . ARG A 1 88 ? 18.767 9.068 -5.272 1.00 86.50 88 ARG A N 1
ATOM 681 C CA . ARG A 1 88 ? 17.566 9.304 -6.086 1.00 86.50 88 ARG A CA 1
ATOM 682 C C . ARG A 1 88 ? 16.285 8.914 -5.346 1.00 86.50 88 ARG A C 1
ATOM 684 O O . ARG A 1 88 ? 15.293 9.631 -5.398 1.00 86.50 88 ARG A O 1
ATOM 691 N N . THR A 1 89 ? 16.319 7.797 -4.621 1.00 87.19 89 THR A N 1
ATOM 692 C CA . THR A 1 89 ? 15.177 7.318 -3.827 1.00 87.19 89 THR A CA 1
ATOM 693 C C . THR A 1 89 ? 14.825 8.308 -2.716 1.00 87.19 89 THR A C 1
ATOM 695 O O . THR A 1 89 ? 13.643 8.565 -2.470 1.00 87.19 89 THR A O 1
ATOM 698 N N . ALA A 1 90 ? 15.832 8.884 -2.053 1.00 84.31 90 ALA A N 1
ATOM 699 C CA . ALA A 1 90 ? 15.639 9.897 -1.022 1.00 84.31 90 ALA A CA 1
ATOM 700 C C . ALA A 1 90 ? 15.095 11.213 -1.604 1.00 84.31 90 ALA A C 1
ATOM 702 O O . ALA A 1 90 ? 14.151 11.772 -1.041 1.00 84.31 90 ALA A O 1
ATOM 703 N N . GLU A 1 91 ? 15.632 11.673 -2.739 1.00 90.56 91 GLU A N 1
ATOM 704 C CA . GLU A 1 91 ? 15.151 12.870 -3.441 1.00 90.56 91 GLU A CA 1
ATOM 705 C C . GLU A 1 91 ? 13.689 12.726 -3.879 1.00 90.56 91 GLU A C 1
ATOM 707 O O . GLU A 1 91 ? 12.856 13.564 -3.521 1.00 90.56 91 GLU A O 1
ATOM 712 N N . ASP A 1 92 ? 13.343 11.630 -4.560 1.00 91.31 92 ASP A N 1
ATOM 713 C CA . ASP A 1 92 ? 11.976 11.372 -5.024 1.00 91.31 92 ASP A CA 1
ATOM 714 C C . ASP A 1 92 ? 10.995 11.264 -3.842 1.00 91.31 92 ASP A C 1
ATOM 716 O O . ASP A 1 92 ? 9.892 11.820 -3.883 1.00 91.31 92 ASP A O 1
ATOM 720 N N . SER A 1 93 ? 11.405 10.613 -2.747 1.00 90.88 93 SER A N 1
ATOM 721 C CA . SER A 1 93 ? 10.587 10.496 -1.530 1.00 90.88 93 SER A CA 1
ATOM 722 C C . SER A 1 93 ? 10.375 11.851 -0.842 1.00 90.88 93 SER A C 1
ATOM 724 O O . SER A 1 93 ? 9.275 12.140 -0.359 1.00 90.88 93 SER A O 1
ATOM 726 N N . TYR A 1 94 ? 11.396 12.715 -0.828 1.00 90.12 94 TYR A N 1
ATOM 727 C CA . TYR A 1 94 ? 11.281 14.080 -0.317 1.00 90.12 94 TYR A CA 1
ATOM 728 C C . TYR A 1 94 ? 10.340 14.923 -1.186 1.00 90.12 94 TYR A C 1
ATOM 730 O O . TYR A 1 94 ? 9.415 15.554 -0.666 1.00 90.12 94 TYR A O 1
ATOM 738 N N . THR A 1 95 ? 10.511 14.892 -2.511 1.00 93.81 95 THR A N 1
ATOM 739 C CA . THR A 1 95 ? 9.623 15.588 -3.451 1.00 93.81 95 THR A CA 1
ATOM 740 C C . THR A 1 95 ? 8.179 15.103 -3.329 1.00 93.81 95 THR A C 1
ATOM 742 O O . THR A 1 95 ? 7.260 15.929 -3.303 1.00 93.81 95 THR A O 1
ATOM 745 N N . PHE A 1 96 ? 7.958 13.792 -3.184 1.00 94.62 96 PHE A N 1
ATOM 746 C CA . PHE A 1 96 ? 6.638 13.231 -2.894 1.00 94.62 96 PHE A CA 1
ATOM 747 C C . PHE A 1 96 ? 6.032 13.852 -1.632 1.00 94.62 96 PHE A C 1
ATOM 749 O O . PHE A 1 96 ? 4.901 14.338 -1.684 1.00 94.62 96 PHE A O 1
ATOM 756 N N . LEU A 1 97 ? 6.773 13.882 -0.519 1.00 92.56 97 LEU A N 1
ATOM 757 C CA . LEU A 1 97 ? 6.265 14.385 0.758 1.00 92.56 97 LEU A CA 1
ATOM 758 C C . LEU A 1 97 ? 5.859 15.861 0.672 1.00 92.56 97 LEU A C 1
ATOM 760 O O . LEU A 1 97 ? 4.787 16.231 1.153 1.00 92.56 97 LEU A O 1
ATOM 764 N N . ILE A 1 98 ? 6.678 16.698 0.026 1.00 93.25 98 ILE A N 1
ATOM 765 C CA . ILE A 1 98 ? 6.355 18.116 -0.179 1.00 93.25 98 ILE A CA 1
ATOM 766 C C . ILE A 1 98 ? 5.077 18.264 -1.012 1.00 93.25 98 ILE A C 1
ATOM 768 O O . ILE A 1 98 ? 4.139 18.937 -0.582 1.00 93.25 98 ILE A O 1
ATOM 772 N N . ASN A 1 99 ? 4.990 17.587 -2.159 1.00 93.75 99 ASN A N 1
ATOM 773 C CA . ASN A 1 99 ? 3.815 17.661 -3.033 1.00 93.75 99 ASN A CA 1
ATOM 774 C C . ASN A 1 99 ? 2.546 17.123 -2.354 1.00 93.75 99 ASN A C 1
ATOM 776 O O . ASN A 1 99 ? 1.454 17.670 -2.528 1.00 93.75 99 ASN A O 1
ATOM 780 N N . TRP A 1 100 ? 2.680 16.068 -1.551 1.00 94.12 100 TRP A N 1
ATOM 781 C CA . TRP A 1 100 ? 1.581 15.510 -0.773 1.00 94.12 100 TRP A CA 1
ATOM 782 C C . TRP A 1 100 ? 1.090 16.500 0.291 1.00 94.12 100 TRP A C 1
ATOM 784 O O . TRP A 1 100 ? -0.116 16.717 0.413 1.00 94.12 100 TRP A O 1
ATOM 794 N N . LEU A 1 101 ? 1.998 17.174 1.002 1.00 94.00 101 LEU A N 1
ATOM 795 C CA . LEU A 1 101 ? 1.650 18.208 1.982 1.00 94.00 101 LEU A CA 1
ATOM 796 C C . LEU A 1 101 ? 1.018 19.450 1.342 1.00 94.00 101 LEU A C 1
ATOM 798 O O . LEU A 1 101 ? 0.174 20.086 1.971 1.00 94.00 101 LEU A O 1
ATOM 802 N N . GLU A 1 102 ? 1.379 19.797 0.106 1.00 93.81 102 GLU A N 1
ATOM 803 C CA . GLU A 1 102 ? 0.670 20.838 -0.650 1.00 93.81 102 GLU A CA 1
ATOM 804 C C . GLU A 1 102 ? -0.762 20.419 -1.002 1.00 93.81 102 GLU A C 1
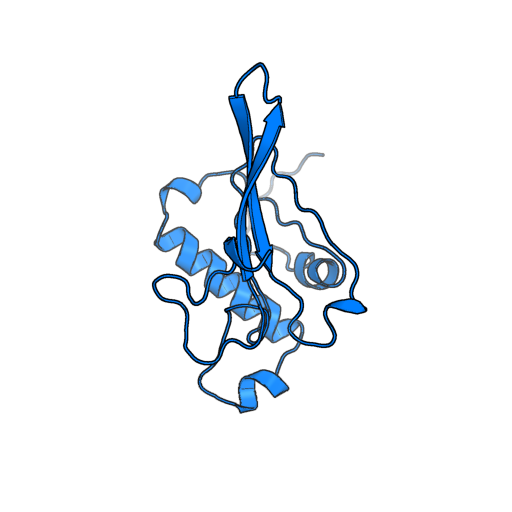ATOM 806 O O . GLU A 1 102 ? -1.687 21.225 -0.891 1.00 93.81 102 GLU A O 1
ATOM 811 N N . ARG A 1 103 ? -0.977 19.146 -1.358 1.00 94.19 103 ARG A N 1
ATOM 812 C CA . 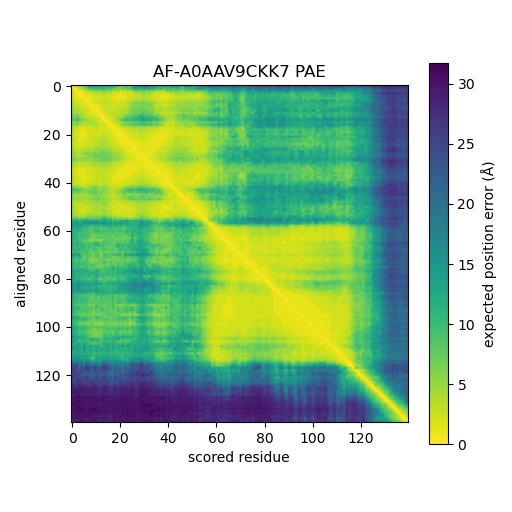ARG A 1 103 ? -2.320 18.604 -1.617 1.00 94.19 103 ARG A CA 1
ATOM 813 C C . ARG A 1 103 ? -3.163 18.474 -0.341 1.00 94.19 103 ARG A C 1
ATOM 815 O O . ARG A 1 103 ? -4.376 18.671 -0.401 1.00 94.19 103 ARG A O 1
ATOM 822 N N . PHE A 1 104 ? -2.545 18.175 0.803 1.00 94.12 104 PHE A N 1
ATOM 823 C CA . PHE A 1 104 ? -3.217 18.009 2.096 1.00 94.12 104 PHE A CA 1
ATOM 824 C C . PHE A 1 104 ? -2.666 18.983 3.159 1.00 94.12 104 PHE A C 1
ATOM 826 O O . PHE A 1 104 ? -2.053 18.569 4.148 1.00 94.12 104 PHE A O 1
ATOM 833 N N . PRO A 1 105 ? -2.918 20.300 3.013 1.00 93.62 105 PRO A N 1
ATOM 834 C CA . PRO A 1 105 ? -2.230 21.340 3.787 1.00 93.62 105 PRO A CA 1
ATOM 835 C C . PRO A 1 105 ? -2.509 21.305 5.296 1.00 93.62 105 PRO A C 1
ATOM 837 O O . PRO A 1 105 ? -1.711 21.805 6.085 1.00 93.62 105 PRO A O 1
ATOM 840 N N . HIS A 1 106 ? -3.602 20.673 5.724 1.00 92.19 106 HIS A N 1
ATOM 841 C CA . HIS A 1 106 ? -3.972 20.510 7.134 1.00 92.19 106 HIS A CA 1
ATOM 842 C C . HIS A 1 106 ? -3.060 19.544 7.915 1.00 92.19 106 HIS A C 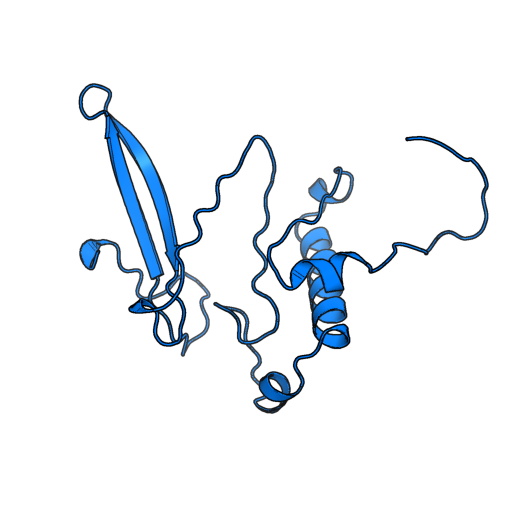1
ATOM 844 O O . HIS A 1 106 ? -3.177 19.449 9.140 1.00 92.19 106 HIS A O 1
ATOM 850 N N . TYR A 1 107 ? -2.151 18.835 7.236 1.00 91.00 107 TYR A N 1
ATOM 851 C CA . TYR A 1 107 ? -1.122 18.012 7.874 1.00 91.00 107 TYR A CA 1
ATOM 852 C C . TYR A 1 107 ? 0.226 18.734 8.052 1.00 91.00 107 TYR A C 1
ATOM 854 O O . TYR A 1 107 ? 1.061 18.235 8.800 1.00 91.00 107 TYR A O 1
ATOM 862 N N . LYS A 1 108 ? 0.440 19.922 7.453 1.00 88.44 108 LYS A N 1
ATOM 863 C CA . LYS A 1 108 ? 1.737 20.642 7.477 1.00 88.44 108 LYS A CA 1
ATOM 864 C C . LYS A 1 108 ? 2.257 20.979 8.878 1.00 88.44 108 LYS A C 1
ATOM 866 O O . LYS A 1 108 ? 3.461 21.127 9.055 1.00 88.44 108 LYS A O 1
ATOM 871 N N . THR A 1 109 ? 1.367 21.133 9.856 1.00 88.50 109 THR A N 1
ATOM 872 C CA . THR A 1 109 ? 1.713 21.521 11.233 1.00 88.50 109 THR A CA 1
ATOM 873 C C . THR A 1 109 ? 1.736 20.351 12.213 1.00 88.50 109 THR A C 1
ATOM 875 O O . THR A 1 109 ? 1.966 20.570 13.401 1.00 88.50 109 THR A O 1
ATOM 878 N N . ARG A 1 110 ? 1.455 19.124 11.761 1.00 87.69 110 ARG A N 1
ATOM 879 C CA . ARG A 1 110 ? 1.424 17.957 12.648 1.00 87.69 110 ARG A CA 1
ATOM 880 C C . ARG A 1 110 ? 2.828 17.432 12.908 1.00 87.69 110 ARG A C 1
ATOM 882 O O . ARG A 1 110 ? 3.725 17.588 12.082 1.00 87.69 110 ARG A O 1
ATOM 889 N N . GLU A 1 111 ? 2.991 16.772 14.049 1.00 86.50 111 GLU A N 1
ATOM 890 C CA . GLU A 1 111 ? 4.183 15.969 14.300 1.00 86.50 111 GLU A CA 1
ATOM 891 C C . GLU A 1 111 ? 4.295 14.875 13.234 1.00 86.50 111 GLU A C 1
ATOM 893 O O . GLU A 1 111 ? 3.306 14.228 12.875 1.00 86.50 111 GLU A O 1
ATOM 898 N N . PHE A 1 112 ? 5.503 14.707 12.704 1.00 85.75 112 PHE A N 1
ATOM 899 C CA . PHE A 1 112 ? 5.801 13.789 11.616 1.00 85.75 112 PHE A CA 1
ATOM 900 C C . PHE A 1 112 ? 6.885 12.814 12.061 1.00 85.75 112 PHE A C 1
ATOM 902 O O . PHE A 1 112 ? 7.942 13.228 12.536 1.00 85.75 112 PHE A O 1
ATOM 909 N N . PHE A 1 113 ? 6.619 11.527 11.863 1.00 83.62 113 PHE A N 1
ATOM 910 C CA . PHE A 1 113 ? 7.544 10.439 12.146 1.00 83.62 113 PHE A CA 1
ATOM 911 C C . PHE A 1 113 ? 7.695 9.595 10.883 1.00 83.62 113 PHE A C 1
ATOM 913 O O . PHE A 1 113 ? 6.700 9.252 10.246 1.00 83.62 113 PHE A O 1
ATOM 920 N N . GLN A 1 114 ? 8.932 9.248 10.539 1.00 80.19 114 GLN A N 1
ATOM 921 C CA . GLN A 1 114 ? 9.234 8.315 9.460 1.00 80.19 114 GLN A CA 1
ATOM 922 C C . GLN A 1 114 ? 9.610 6.966 10.069 1.00 80.19 114 GLN A C 1
ATOM 924 O O . GLN A 1 114 ? 10.499 6.885 10.915 1.00 80.19 114 GLN A O 1
ATOM 929 N N . ALA A 1 115 ? 8.931 5.913 9.629 1.00 76.19 115 ALA A N 1
ATOM 930 C CA . ALA A 1 115 ? 9.213 4.533 9.997 1.00 76.19 115 ALA A CA 1
ATOM 931 C C . ALA A 1 115 ? 9.263 3.678 8.725 1.00 76.19 115 ALA A C 1
ATOM 933 O O . ALA A 1 115 ? 8.576 3.980 7.750 1.00 76.19 115 ALA A O 1
ATOM 934 N N . GLY A 1 116 ? 10.069 2.621 8.733 1.00 70.69 116 GLY A N 1
ATOM 935 C CA . GLY A 1 116 ? 10.117 1.638 7.654 1.00 70.69 116 GLY A CA 1
ATOM 936 C C . GLY A 1 116 ? 11.077 0.496 7.968 1.00 70.69 116 GLY A C 1
ATOM 937 O O . GLY A 1 116 ? 11.851 0.574 8.923 1.00 70.69 116 GLY A O 1
ATOM 938 N N . GLU A 1 117 ? 11.000 -0.575 7.182 1.00 58.53 117 GLU A N 1
ATOM 939 C CA . GLU A 1 117 ? 11.741 -1.815 7.417 1.00 58.53 117 GLU A CA 1
ATOM 940 C C . GLU A 1 117 ? 12.942 -1.969 6.467 1.00 58.53 117 GLU A C 1
ATOM 942 O O . GLU A 1 117 ? 12.940 -1.511 5.323 1.00 58.53 117 GLU A O 1
ATOM 947 N N . SER A 1 118 ? 13.989 -2.646 6.949 1.00 57.03 118 SER A N 1
ATOM 948 C CA . SER A 1 118 ? 15.216 -2.993 6.216 1.00 57.03 118 SER A CA 1
ATOM 949 C C . SER A 1 118 ? 16.003 -1.795 5.652 1.00 57.03 118 SER A C 1
ATOM 951 O O . SER A 1 118 ? 16.908 -1.290 6.315 1.00 57.03 118 SER A O 1
ATOM 953 N N . TYR A 1 119 ? 15.682 -1.327 4.438 1.00 50.41 119 TYR A N 1
ATOM 954 C CA . TYR A 1 119 ? 16.453 -0.309 3.702 1.00 50.41 119 TYR A CA 1
ATOM 955 C C . TYR A 1 119 ? 16.023 1.134 4.010 1.00 50.41 119 TYR A C 1
ATOM 957 O O . TYR A 1 119 ? 16.783 2.075 3.775 1.00 50.41 119 TYR A O 1
ATOM 965 N N . THR A 1 120 ? 14.847 1.335 4.620 1.00 50.31 120 THR A N 1
ATOM 966 C CA . THR A 1 120 ? 14.380 2.671 5.039 1.00 50.31 120 THR A CA 1
ATOM 967 C C . THR A 1 120 ? 15.293 3.304 6.099 1.00 50.31 120 THR A C 1
ATOM 969 O O . THR A 1 120 ? 15.324 4.526 6.229 1.00 50.31 120 THR A O 1
ATOM 972 N N . GLY A 1 121 ? 16.095 2.500 6.811 1.00 48.34 121 GLY A N 1
ATOM 973 C CA . GLY A 1 121 ? 17.103 2.980 7.760 1.00 48.34 121 GLY A CA 1
ATOM 974 C C . GLY A 1 121 ? 18.255 3.769 7.120 1.00 48.34 121 GLY A C 1
ATOM 975 O O . GLY A 1 121 ? 18.791 4.656 7.773 1.00 48.34 121 GLY A O 1
ATOM 976 N N . HIS A 1 122 ? 18.598 3.517 5.847 1.00 48.91 122 HIS A N 1
ATOM 977 C CA . HIS A 1 122 ? 19.590 4.325 5.117 1.00 48.91 122 HIS A CA 1
ATOM 978 C C . HIS A 1 122 ? 19.028 5.710 4.743 1.00 48.91 122 HIS A C 1
ATOM 980 O O . HIS A 1 122 ? 19.716 6.720 4.887 1.00 48.91 122 HIS A O 1
ATOM 986 N N . CYS A 1 123 ? 17.749 5.776 4.349 1.00 43.53 123 CYS A N 1
ATOM 987 C CA . CYS A 1 123 ? 17.063 7.027 3.997 1.00 43.53 123 CYS A CA 1
ATOM 988 C C . CYS A 1 123 ? 16.648 7.879 5.213 1.00 43.53 123 CYS A C 1
ATOM 990 O O . CYS A 1 123 ? 16.503 9.092 5.087 1.00 43.53 123 CYS A O 1
ATOM 992 N N . ALA A 1 124 ? 16.470 7.282 6.398 1.00 43.22 124 ALA A N 1
ATOM 993 C CA . ALA A 1 124 ? 16.080 8.001 7.619 1.00 43.22 124 ALA A CA 1
ATOM 994 C C . ALA A 1 124 ? 17.144 9.008 8.113 1.00 43.22 124 ALA A C 1
ATOM 996 O O . ALA A 1 124 ? 16.850 9.877 8.933 1.00 43.22 124 ALA A O 1
ATOM 997 N N . THR A 1 125 ? 18.374 8.925 7.597 1.00 36.47 125 THR A N 1
ATOM 998 C CA . THR A 1 125 ? 19.496 9.820 7.920 1.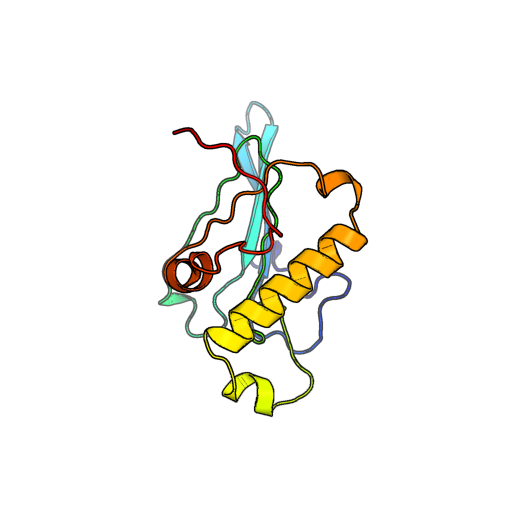00 36.47 125 THR A CA 1
ATOM 999 C C . THR A 1 125 ? 19.635 11.023 6.978 1.00 36.47 125 THR A C 1
ATOM 1001 O O . THR A 1 125 ? 20.719 11.583 6.860 1.00 36.47 125 THR A O 1
ATOM 1004 N N . ALA A 1 126 ? 18.564 11.494 6.338 1.00 36.81 126 ALA A N 1
ATOM 1005 C CA . ALA A 1 126 ? 18.557 12.827 5.731 1.00 36.81 126 ALA A CA 1
ATOM 1006 C C . ALA A 1 126 ? 18.166 13.865 6.799 1.00 36.81 126 ALA A C 1
ATOM 1008 O O . ALA A 1 126 ? 16.992 14.120 7.071 1.00 36.81 126 ALA A O 1
ATOM 1009 N N . ARG A 1 127 ? 19.187 14.412 7.471 1.00 36.03 127 ARG A N 1
ATOM 1010 C CA . ARG A 1 127 ? 19.062 15.503 8.446 1.00 36.03 127 ARG A CA 1
ATOM 1011 C C . ARG A 1 127 ? 18.272 16.665 7.836 1.00 36.03 127 ARG A C 1
ATOM 1013 O O . ARG A 1 127 ? 18.495 17.072 6.705 1.00 36.03 127 ARG A O 1
ATOM 1020 N N . ARG A 1 128 ? 17.367 17.231 8.633 1.00 39.16 128 ARG A N 1
ATOM 1021 C CA . ARG A 1 128 ? 16.686 18.494 8.347 1.00 39.16 128 ARG A CA 1
ATOM 1022 C C . ARG A 1 128 ? 17.556 19.646 8.854 1.00 39.16 128 ARG A C 1
ATOM 1024 O O . ARG A 1 128 ? 17.234 20.267 9.863 1.00 39.16 128 ARG A O 1
ATOM 1031 N N . ASP A 1 129 ? 18.681 19.910 8.207 1.00 35.66 129 ASP A N 1
ATOM 1032 C CA . ASP A 1 129 ? 19.473 21.120 8.419 1.00 35.66 129 ASP A CA 1
ATOM 1033 C C . ASP A 1 129 ? 19.132 22.162 7.357 1.00 35.66 129 ASP A C 1
ATOM 1035 O O . ASP A 1 129 ? 19.820 22.363 6.366 1.00 35.66 129 ASP A O 1
ATOM 1039 N N . ASN A 1 130 ? 18.043 22.883 7.617 1.00 34.81 130 ASN A N 1
ATOM 1040 C CA . ASN A 1 130 ? 17.878 24.219 7.068 1.00 34.81 130 ASN A CA 1
ATOM 1041 C C . ASN A 1 130 ? 17.357 25.141 8.174 1.00 34.81 130 ASN A C 1
ATOM 1043 O O . ASN A 1 130 ? 16.159 25.371 8.323 1.00 34.81 130 ASN A O 1
ATOM 1047 N N . SER A 1 131 ? 18.287 25.610 9.007 1.00 28.62 131 SER A N 1
ATOM 1048 C CA . SER A 1 131 ? 18.063 26.705 9.946 1.00 28.62 131 SER A CA 1
ATOM 1049 C C . SER A 1 131 ? 19.153 27.752 9.716 1.00 28.62 131 SER A C 1
ATOM 1051 O O . SER A 1 131 ? 20.329 27.445 9.932 1.00 28.62 131 SER A O 1
ATOM 1053 N N . PRO A 1 132 ? 18.824 28.981 9.276 1.00 32.50 132 PRO A N 1
ATOM 1054 C CA . PRO A 1 132 ? 19.742 30.089 9.428 1.00 32.50 132 PRO A CA 1
ATOM 1055 C C . PRO A 1 132 ? 19.721 30.494 10.905 1.00 32.50 132 PRO A C 1
ATOM 1057 O O . PRO A 1 132 ? 18.719 30.989 11.405 1.00 32.50 132 PRO A O 1
ATOM 1060 N N . ALA A 1 133 ? 20.837 30.220 11.583 1.00 31.72 133 ALA A N 1
ATOM 1061 C CA . ALA A 1 133 ? 21.310 30.840 12.821 1.00 31.72 133 ALA A CA 1
ATOM 1062 C C . ALA A 1 133 ? 20.241 31.293 13.840 1.00 31.72 133 ALA A C 1
ATOM 1064 O O . ALA A 1 133 ? 19.665 32.373 13.740 1.00 31.72 133 ALA A O 1
ATOM 1065 N N . GLY A 1 134 ? 20.089 30.532 14.923 1.00 28.84 134 GLY A N 1
ATOM 1066 C CA . GLY A 1 134 ? 19.334 30.990 16.084 1.00 28.84 134 GLY A CA 1
ATOM 1067 C C . GLY A 1 134 ? 19.273 29.934 17.170 1.00 28.84 134 GLY A C 1
ATOM 1068 O O . GLY A 1 134 ? 18.400 29.077 17.175 1.00 28.84 134 GLY A O 1
ATOM 1069 N N . THR A 1 135 ? 20.244 29.987 18.070 1.00 37.75 135 THR A N 1
ATOM 1070 C CA . THR A 1 135 ? 20.332 29.220 19.312 1.00 37.75 135 THR A CA 1
ATOM 1071 C C . THR A 1 135 ? 18.995 29.135 20.051 1.00 37.75 135 THR A C 1
ATOM 1073 O O . THR A 1 135 ? 18.422 30.166 20.390 1.00 37.75 135 THR A O 1
ATOM 1076 N N . ASN A 1 136 ? 18.552 27.926 20.394 1.00 28.80 136 ASN A N 1
ATOM 1077 C CA . ASN A 1 136 ? 18.416 27.532 21.796 1.00 28.80 136 ASN A CA 1
ATOM 1078 C C . ASN A 1 136 ? 18.189 26.026 21.913 1.00 28.80 136 ASN A C 1
ATOM 1080 O O . ASN A 1 136 ? 17.377 25.419 21.225 1.00 28.80 136 ASN A O 1
ATOM 1084 N N . ALA A 1 137 ? 19.016 25.438 22.763 1.00 30.50 137 ALA A N 1
ATOM 1085 C CA . ALA A 1 137 ? 19.177 24.018 22.948 1.00 30.50 137 ALA A CA 1
ATOM 1086 C C . ALA A 1 137 ? 18.075 23.404 23.831 1.00 30.50 137 ALA A C 1
ATOM 1088 O O . ALA A 1 137 ? 17.643 24.039 24.791 1.00 30.50 137 ALA A O 1
ATOM 1089 N N . ARG A 1 138 ? 17.845 22.099 23.577 1.00 26.11 138 ARG A N 1
ATOM 1090 C CA . ARG A 1 138 ? 17.440 21.011 24.505 1.00 26.11 138 ARG A CA 1
ATOM 1091 C C . ARG A 1 138 ? 15.957 20.851 24.892 1.00 26.11 138 ARG A C 1
ATOM 1093 O O . ARG A 1 138 ? 15.257 21.850 24.993 1.00 26.11 138 ARG A O 1
ATOM 1100 N N . PRO A 1 139 ? 15.571 19.665 25.429 1.00 33.97 139 PRO A N 1
ATOM 1101 C CA . PRO A 1 139 ? 15.942 18.248 25.132 1.00 33.97 139 PRO A CA 1
ATOM 1102 C C . PRO A 1 139 ? 14.668 17.333 25.211 1.00 33.97 139 PRO A C 1
ATOM 1104 O O . PRO A 1 139 ? 13.585 17.912 25.334 1.00 33.97 139 PRO A O 1
ATOM 1107 N N . PRO A 1 140 ? 14.682 15.973 25.236 1.00 40.00 140 PRO A N 1
ATOM 1108 C CA . PRO A 1 140 ? 15.749 14.947 25.227 1.00 40.00 140 PRO A CA 1
ATOM 1109 C C . PRO A 1 140 ? 16.140 14.393 23.855 1.00 40.00 140 PRO A C 1
ATOM 1111 O O . PRO A 1 140 ? 15.258 14.232 22.988 1.00 40.00 140 PRO A O 1
#

Foldseek 3Di:
DVVQWDPDDDVQDPDFQWTKGWDWDQPDVVVRDIDIDIDIADSPPSVPDDDDDDDDDPDDDDDDQDDAVGGRRHDPDPCVVVVDDLVVRLVVVVVVVVVVCVVVVVCVPDDDDDDDDDPVVSSVPPDPPDDDDDDDDDDD

Radius of gyration: 19.14 Å; Cα contacts (8 Å, |Δi|>4): 99; chains: 1; bounding box: 43×49×44 Å

Sequence (140 aa):
MEADKIDALLGQPKGVDFDQYGGYVTVDPNYGRALFYYFVESPHNSSDKPLVLWLNGAANVIFLESPIGVGFSYSNTSSDYKLNGDERTAEDSYTFLINWLERFPHYKTREFFQAGESYTGHCATARRDNSPAGTNARPP

Nearest PDB structures (foldseek):
  3low-assembly1_B  TM=2.648E-01  e=7.885E+00  Homo sapiens

pLDDT: mean 79.12, std 19.43, range [26.11, 97.25]

Secondary structure (DSSP, 8-state):
-GGGB-S--TTPPTT--S-EEEEEEEEETTTTEEEEEEEE--SS-GGGSPP------SS-------STTSTT---S-TTGGGS--HHHHHHHHHHHHHHHHHHSGGGTTS------STTHHHHTT-------S-------

Organism: Acorus calamus (NCBI:txid4465)

Solvent-accessible surface area (backbone atoms only — not comparable to full-atom values): 9630 Å² total; per-residue (Å²): 107,79,91,29,51,51,92,74,59,93,88,57,71,87,86,69,68,56,58,35,34,49,49,73,48,77,77,34,79,93,77,70,38,61,46,77,50,77,50,73,52,54,65,69,67,44,91,81,52,87,88,80,86,85,83,85,72,104,66,91,82,83,89,80,60,70,47,66,67,31,80,88,32,70,67,97,50,76,65,55,70,75,62,69,46,72,68,59,41,45,51,53,52,49,54,48,51,52,55,49,36,68,75,43,57,90,56,70,85,54,93,82,86,90,84,70,70,88,66,44,64,70,59,68,69,68,74,89,82,84,73,86,82,80,93,81,84,87,84,135

=== Feature glossary ===
Key to the feature types in this record:

pLDDT. pLDDT is the predicted lDDT-Cα score: AlphaFold's confidence that the local environment of each residue (all inter-atomic distances within 15 Å) is correctly placed. It is a per-residue number between 0 and 100, with higher meaning more reliable.

Radius of gyration, Cα contacts, bounding box. The geometric summary reports three shape descriptors. Rg (radius of gyration) measures how spread out the Cα atoms are about their centre of mass; compact globular proteins have small Rg, elongated or unfolded ones large. Cα contacts (<8 Å, |i−j|>4) count long-range residue pairs in spatial proximity — high for tightly packed folds, near zero for rods or random coil. The bounding-box extents give the protein's footprint along x, y, z in Å.

Backbone torsions (φ/ψ). Backbone dihedral angles. Every residue except chain termini has a φ (preceding-C → N → Cα → C) and a ψ (N → Cα → C → next-N). They are reported in degrees following the IUPAC sign convention. Secondary structure is essentially a statement about which (φ, ψ) basin each residue occupies.

Contact-map, Ramachandran, and PAE plots. Plot images: a contact map (which residues are close in 3D, as an N×N binary image), a Ramachandran scatter (backbone torsion angles, revealing secondary-structure composition at a glance), and — for AlphaFold structures — a PAE heatmap (pairwise prediction confidence).

Predicted aligned error. Predicted Aligned Error (PAE) is an AlphaFold confidence matrix: entry (i, j) is the expected error in the position of residue j, in ångströms, when the prediction is superimposed on the true structure at residue i. Low PAE within a block of residues means that block is internally rigid and well-predicted; high PAE between two blocks means their relative placement is uncertain even if each block individually is confident.

Secondary structure (3-state, P-SEA). Three-state secondary structure (P-SEA) collapses the eight DSSP classes into helix (a), strand (b), and coil (c). P-SEA assigns these from Cα geometry alone — distances and angles — without requiring backbone oxygens, so it works on any Cα trace.

Solvent-accessible surface area. Solvent-accessible surface area (SASA) is the area in Å² traced out by the centre of a 1.4 Å probe sphere (a water molecule) rolled over the protein's van der Waals surface (Shrake–Rupley / Lee–Richards construction). Buried residues have near-zero SASA; fully exposed residues can exceed 200 Å². The total SASA scales roughly with the number of surface residues.

Foldseek 3Di. The Foldseek 3Di string encodes local tertiary geometry as a 20-letter alphabet — one character per residue — derived from the relative positions of nearby Cα atoms. Unlike the amino-acid sequence, 3Di is a direct function of the 3D structure, so two proteins with the same fold have similar 3Di strings even at low sequence identity.

B-factor. For experimental (PDB) structures, the B-factor (temperature factor) quantifies the positional spread of each atom in the crystal — a combination of thermal vibration and static disorder — in units of Å². High B-factors mark flexible loops or poorly resolved regions; low B-factors mark the rigid, well-ordered core.

mmCIF coordinates. The mmCIF block holds the 3D Cartesian coordinates of each backbone atom (N, Cα, C, O) in ångströms. mmCIF is the PDB's canonical archive format — a tagged-loop text representation of the atomic model.

InterPro / GO / CATH / organism. Functional annotations link the protein t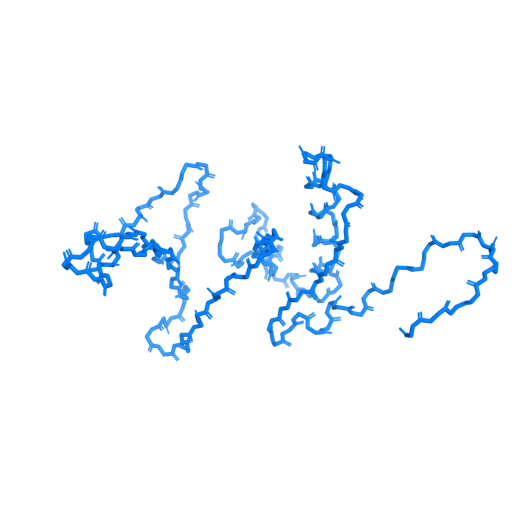o curated databases. InterPro entries identify conserved domains and families by matching the sequence against member-database signatures (Pfam, PROSITE, CDD, …). Gene Ontology (GO) terms describe molecular function, biological process, and cellular component in a controlled vocabulary. CATH places the structure in a hierarchical fold classification (Class/Architecture/Topology/Homologous-superfamily). The organism is the source species.

Rendered structure images. Structure images are PyMOL renders from six orthogonal camera directions. Cartoon representation draws helices as coils and strands as arrows; sticks shows the backbone as bonds; surface shows the solvent-excluded envelope. Rainbow coloring maps sequence position to hue (blue→red, N→C); chain coloring assigns a distinct color per polypeptide.

Sequence. This is the polypeptide sequence — one letter per residue, N-terminus first. Length ranges from a few dozen residues for small domains to over a thousand for large multi-domain proteins.

Secondary structure (8-state, DSSP). The SS8 string is DSSP's per-residue secondary-structure call. α-helix (H) means an i→i+4 H-bond ladder; β-strand (E) means the residue participates in a β-sheet; 3₁₀ (G) and π (I) are tighter and wider helices; T/S are turns/bends; '-' is loop.

Nearest PDB structures. Structural nearest neighbors (via Foldseek easy-search vs the PDB). Reported per hit: target PDB id, E-value, and alignment TM-score. A TM-score above ~0.5 is the conventional threshold for 'same fold'.